Protein AF-A0A4D7CS82-F1 (afdb_monomer_lite)

Organism: NCBI:txid2571750

Structure (mmCIF, N/CA/C/O backbone):
data_AF-A0A4D7CS82-F1
#
_entry.id   AF-A0A4D7CS82-F1
#
loop_
_atom_site.group_PDB
_atom_site.id
_atom_site.type_symbol
_atom_site.label_atom_id
_atom_site.label_alt_id
_atom_site.label_comp_id
_atom_site.label_asym_id
_atom_site.label_entity_id
_atom_site.label_seq_id
_atom_site.pdbx_PDB_ins_code
_atom_site.Cartn_x
_atom_site.Cartn_y
_atom_site.Cartn_z
_atom_site.occupancy
_atom_site.B_iso_or_equiv
_atom_site.auth_seq_id
_atom_site.auth_comp_id
_atom_site.auth_asym_id
_atom_site.auth_atom_id
_atom_site.pdbx_PDB_model_num
ATOM 1 N N . MET A 1 1 ? 43.275 4.996 -61.254 1.00 47.53 1 MET A N 1
ATOM 2 C CA . MET A 1 1 ? 42.062 5.330 -60.475 1.00 47.53 1 MET A CA 1
ATOM 3 C C . MET A 1 1 ? 42.003 4.432 -59.246 1.00 47.53 1 MET A C 1
ATOM 5 O O . MET A 1 1 ? 41.605 3.283 -59.367 1.00 47.53 1 MET A O 1
ATOM 9 N N . LYS A 1 2 ? 42.487 4.889 -58.085 1.00 47.44 2 LYS A N 1
ATOM 10 C CA . LYS A 1 2 ? 42.437 4.112 -56.835 1.00 47.44 2 LYS A CA 1
ATOM 11 C C . LYS A 1 2 ? 41.604 4.858 -55.791 1.00 47.44 2 LYS A C 1
ATOM 13 O O . LYS A 1 2 ? 41.811 6.043 -55.579 1.00 47.44 2 LYS A O 1
ATOM 18 N N . GLN A 1 3 ? 40.711 4.098 -55.156 1.00 52.12 3 GLN A N 1
ATOM 19 C CA . GLN A 1 3 ? 40.181 4.296 -53.801 1.00 52.12 3 GLN A CA 1
ATOM 20 C C . GLN A 1 3 ? 39.344 5.558 -53.517 1.00 52.12 3 GLN A C 1
ATOM 22 O O . GLN A 1 3 ? 39.693 6.358 -52.662 1.00 52.12 3 GLN A O 1
ATOM 27 N N . HIS A 1 4 ? 38.144 5.650 -54.098 1.00 50.78 4 HIS A N 1
ATOM 28 C CA . HIS A 1 4 ? 37.049 6.434 -53.489 1.00 50.78 4 HIS A CA 1
ATOM 29 C C . HIS A 1 4 ? 36.090 5.586 -52.627 1.00 50.78 4 HIS A C 1
ATOM 31 O O . HIS A 1 4 ? 35.263 6.124 -51.898 1.00 50.78 4 HIS A O 1
ATOM 37 N N . THR A 1 5 ? 36.218 4.256 -52.645 1.00 54.06 5 THR A N 1
ATOM 38 C CA . THR A 1 5 ? 35.304 3.333 -51.944 1.00 54.06 5 THR A CA 1
ATOM 39 C C . THR A 1 5 ? 35.617 3.139 -50.455 1.00 54.06 5 THR A C 1
ATOM 41 O O . THR A 1 5 ? 34.762 2.655 -49.717 1.00 54.06 5 THR A O 1
ATOM 44 N N . SER A 1 6 ? 36.814 3.521 -49.989 1.00 53.03 6 SER A N 1
ATOM 45 C CA . SER A 1 6 ? 37.236 3.344 -48.587 1.00 53.03 6 SER A CA 1
ATOM 46 C C . SER A 1 6 ? 36.569 4.351 -47.641 1.00 53.03 6 SER A C 1
ATOM 48 O O . SER A 1 6 ? 36.111 3.983 -46.562 1.00 53.03 6 SER A O 1
ATOM 50 N N . ASN A 1 7 ? 36.439 5.610 -48.072 1.00 58.81 7 ASN A N 1
ATOM 51 C CA . ASN A 1 7 ? 35.889 6.687 -47.239 1.00 58.81 7 ASN A CA 1
ATOM 52 C C . ASN A 1 7 ? 34.377 6.525 -47.003 1.00 58.81 7 ASN A C 1
ATOM 54 O O . ASN A 1 7 ? 33.874 6.843 -45.928 1.00 58.81 7 ASN A O 1
ATOM 58 N N . TYR A 1 8 ? 33.658 5.958 -47.976 1.00 63.88 8 TYR A N 1
ATOM 59 C CA . TYR A 1 8 ? 32.211 5.747 -47.884 1.00 63.88 8 TYR A CA 1
ATOM 60 C C . TYR A 1 8 ? 31.844 4.654 -46.866 1.00 63.88 8 TYR A C 1
ATOM 62 O O . TYR A 1 8 ? 30.884 4.798 -46.114 1.00 63.88 8 TYR A O 1
ATOM 70 N N . LYS A 1 9 ? 32.652 3.587 -46.772 1.00 68.19 9 LYS A N 1
ATOM 71 C CA . LYS A 1 9 ? 32.451 2.506 -45.791 1.00 68.19 9 LYS A CA 1
ATOM 72 C C . LYS A 1 9 ? 32.673 2.979 -44.354 1.00 68.19 9 LYS A C 1
ATOM 74 O O . LYS A 1 9 ? 31.886 2.631 -43.479 1.00 68.19 9 LYS A O 1
ATOM 79 N N . GLY A 1 10 ? 33.702 3.801 -44.129 1.00 73.69 10 GLY A N 1
ATOM 80 C CA . GLY A 1 10 ? 33.952 4.425 -42.828 1.00 73.69 10 GLY A CA 1
ATOM 81 C C . GLY A 1 10 ? 32.812 5.357 -42.412 1.00 73.69 10 GLY A C 1
ATOM 82 O O . GLY A 1 10 ? 32.322 5.257 -41.293 1.00 73.69 10 GLY A O 1
ATOM 83 N N . SER A 1 11 ? 32.322 6.190 -43.336 1.00 80.62 11 SER A N 1
ATOM 84 C CA . SER A 1 11 ? 31.192 7.089 -43.068 1.00 80.62 11 SER A CA 1
ATOM 85 C C . SER A 1 11 ? 29.910 6.330 -42.716 1.00 80.62 11 SER A C 1
ATOM 87 O O . SER A 1 11 ? 29.236 6.710 -41.766 1.00 80.62 11 SER A O 1
ATOM 89 N N . ILE A 1 12 ? 29.588 5.240 -43.425 1.00 85.00 12 ILE A N 1
ATOM 90 C CA . ILE A 1 12 ? 28.400 4.419 -43.129 1.00 85.00 12 ILE A CA 1
ATOM 91 C C . ILE A 1 12 ? 28.511 3.775 -41.742 1.00 85.00 12 ILE A C 1
ATOM 93 O O . ILE A 1 12 ? 27.549 3.802 -40.978 1.00 85.00 12 ILE A O 1
ATOM 97 N N . LEU A 1 13 ? 29.681 3.229 -41.39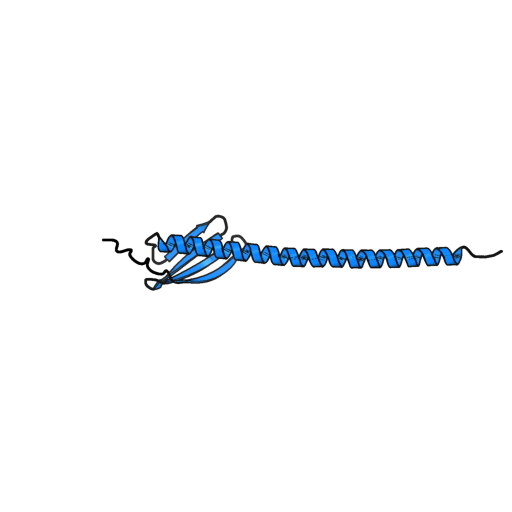4 1.00 86.50 13 LEU A N 1
ATOM 98 C CA . LEU A 1 13 ? 29.934 2.645 -40.072 1.00 86.50 13 LEU A CA 1
ATOM 99 C C . LEU A 1 13 ? 29.773 3.673 -38.948 1.00 86.50 13 LEU A C 1
ATOM 101 O O . LEU A 1 13 ? 29.138 3.378 -37.939 1.00 86.50 13 LEU A O 1
ATOM 105 N N . VAL A 1 14 ? 30.298 4.886 -39.136 1.00 88.06 14 VAL A N 1
ATOM 106 C CA . VAL A 1 14 ? 30.160 5.978 -38.163 1.00 88.06 14 VAL A CA 1
ATOM 107 C C . VAL A 1 14 ? 28.700 6.417 -38.036 1.00 88.06 14 VAL A C 1
ATOM 109 O O . VAL A 1 14 ? 28.207 6.555 -36.920 1.00 88.06 14 VAL A O 1
ATOM 112 N N . SER A 1 15 ? 27.972 6.568 -39.146 1.00 88.75 15 SER A N 1
ATOM 113 C CA . SER A 1 15 ? 26.543 6.902 -39.112 1.00 88.75 15 SER A CA 1
ATOM 114 C C . SER A 1 15 ? 25.706 5.821 -38.421 1.00 88.75 15 SER A C 1
ATOM 116 O O . SER A 1 15 ? 24.820 6.158 -37.640 1.00 88.75 15 SER A O 1
ATOM 118 N N . LEU A 1 16 ? 26.004 4.537 -38.645 1.00 90.00 16 LEU A N 1
ATOM 119 C CA . LEU A 1 16 ? 25.346 3.425 -37.952 1.00 90.00 16 LEU A CA 1
ATOM 120 C C . LEU A 1 16 ? 25.642 3.431 -36.450 1.00 90.00 16 LEU A C 1
ATOM 122 O O . LEU A 1 16 ? 24.730 3.230 -35.653 1.00 90.00 16 LEU A O 1
ATOM 126 N N . LEU A 1 17 ? 26.888 3.704 -36.056 1.00 92.44 17 LEU A N 1
ATOM 127 C CA . LEU A 1 17 ? 27.276 3.837 -34.650 1.00 92.44 17 LEU A CA 1
ATOM 128 C C . LEU A 1 17 ? 26.537 4.987 -33.963 1.00 92.44 17 LEU A C 1
ATOM 130 O O . LEU A 1 17 ? 25.995 4.804 -32.876 1.00 92.44 17 LEU A O 1
ATOM 134 N N . ILE A 1 18 ? 26.466 6.152 -34.609 1.00 92.94 18 ILE A N 1
ATOM 135 C CA . ILE A 1 18 ? 25.726 7.306 -34.088 1.00 92.94 18 ILE A CA 1
ATOM 136 C C . ILE A 1 18 ? 24.241 6.964 -33.957 1.00 92.94 18 ILE A C 1
ATOM 138 O O . ILE A 1 18 ? 23.648 7.217 -32.911 1.00 92.94 18 ILE A O 1
ATOM 142 N N . LEU A 1 19 ? 23.649 6.335 -34.975 1.00 94.50 19 LEU A N 1
ATOM 143 C CA . LEU A 1 19 ? 22.244 5.934 -34.944 1.00 94.50 19 LEU A CA 1
ATOM 144 C C . LEU A 1 19 ? 21.967 4.934 -33.812 1.00 94.50 19 LEU A C 1
ATOM 146 O O . LEU A 1 19 ? 20.975 5.069 -33.100 1.00 94.50 19 LEU A O 1
ATOM 150 N N . MET A 1 20 ? 22.861 3.966 -33.605 1.00 94.06 20 MET A N 1
ATOM 151 C CA . MET A 1 20 ? 22.746 2.981 -32.530 1.00 94.06 20 MET A CA 1
ATOM 152 C C . MET A 1 20 ? 22.869 3.633 -31.147 1.00 94.06 20 MET A C 1
ATOM 154 O O . MET A 1 20 ? 22.100 3.302 -30.246 1.00 94.06 20 MET A O 1
ATOM 158 N N . LEU A 1 21 ? 23.781 4.595 -30.980 1.00 93.69 21 LEU A N 1
ATOM 159 C CA . LEU A 1 21 ? 23.916 5.364 -29.740 1.00 93.69 21 LEU A CA 1
ATOM 160 C C . LEU A 1 21 ? 22.674 6.214 -29.463 1.00 93.69 21 LEU A C 1
ATOM 162 O O . LEU A 1 21 ? 22.183 6.219 -28.336 1.00 93.69 21 LEU A O 1
ATOM 166 N N . MET A 1 22 ? 22.130 6.886 -30.481 1.00 94.06 22 MET A N 1
ATOM 167 C CA . MET A 1 22 ? 20.876 7.634 -30.357 1.00 94.06 22 MET A CA 1
ATOM 168 C C . MET A 1 22 ? 19.705 6.717 -29.993 1.00 94.06 22 MET A C 1
ATOM 170 O O . MET A 1 22 ? 18.893 7.061 -29.139 1.00 94.06 22 MET A O 1
ATOM 174 N N . TYR A 1 23 ? 19.629 5.531 -30.597 1.00 94.75 23 TYR A N 1
ATOM 175 C CA . TYR A 1 23 ? 18.595 4.557 -30.263 1.00 94.75 23 TYR A CA 1
ATOM 176 C C . TYR A 1 23 ? 18.712 4.084 -28.809 1.00 94.75 23 TYR A C 1
ATOM 178 O O . TYR A 1 23 ? 17.723 4.087 -28.081 1.00 94.75 23 TYR A O 1
ATOM 186 N N . MET A 1 24 ? 19.923 3.746 -28.358 1.00 93.19 24 MET A N 1
ATOM 187 C CA . MET A 1 24 ? 20.180 3.314 -26.981 1.00 93.19 24 MET A CA 1
ATOM 188 C C . MET A 1 24 ? 19.827 4.391 -25.950 1.00 93.19 24 MET A C 1
ATOM 190 O O . MET A 1 24 ? 19.243 4.076 -24.914 1.00 93.19 24 MET A O 1
ATOM 194 N N . THR A 1 25 ? 20.153 5.661 -26.208 1.00 93.25 25 THR A N 1
ATOM 195 C CA . THR A 1 25 ? 19.833 6.750 -25.270 1.00 93.25 25 THR A CA 1
ATOM 196 C C . THR A 1 25 ? 18.334 7.001 -25.183 1.00 93.25 25 THR A C 1
ATOM 198 O O . THR A 1 25 ? 17.811 7.130 -24.076 1.00 93.25 25 THR A O 1
ATOM 201 N N . VAL A 1 26 ? 17.625 6.997 -26.316 1.00 93.44 26 VAL A N 1
ATOM 202 C CA . VAL A 1 26 ? 16.161 7.129 -26.344 1.00 93.44 26 VAL A CA 1
ATOM 203 C C . VAL A 1 26 ? 15.498 5.943 -25.647 1.00 93.44 26 VAL A C 1
ATOM 205 O O . VAL A 1 26 ? 14.610 6.139 -24.820 1.00 93.44 26 VAL A O 1
ATOM 208 N N . PHE A 1 27 ? 15.955 4.721 -25.922 1.00 94.00 27 PHE A N 1
ATOM 209 C CA . PHE A 1 27 ? 15.426 3.522 -25.282 1.00 94.00 27 PHE A CA 1
ATOM 210 C C . PHE A 1 27 ? 15.621 3.560 -23.760 1.00 94.00 27 PHE A C 1
ATOM 212 O O . PHE A 1 27 ? 14.657 3.387 -23.014 1.00 94.00 27 PHE A O 1
ATOM 219 N N . ASN A 1 28 ? 16.829 3.880 -23.286 1.00 92.50 28 ASN A N 1
ATOM 220 C CA . ASN A 1 28 ? 17.108 4.015 -21.855 1.00 92.50 28 ASN A CA 1
ATOM 221 C C . ASN A 1 28 ? 16.273 5.120 -21.200 1.00 92.50 28 ASN A C 1
ATOM 223 O O . ASN A 1 28 ? 15.782 4.938 -20.089 1.00 92.50 28 ASN A O 1
ATOM 227 N N . PHE A 1 29 ? 16.078 6.250 -21.883 1.00 92.88 29 PHE A N 1
ATOM 228 C CA . PHE A 1 29 ? 15.229 7.329 -21.387 1.00 92.88 29 PHE A CA 1
ATOM 229 C C . PHE A 1 29 ? 13.774 6.875 -21.205 1.00 92.88 29 PHE A C 1
ATOM 231 O O . PHE A 1 29 ? 13.171 7.140 -20.164 1.00 92.88 29 PHE A O 1
ATOM 238 N N . ILE A 1 30 ? 13.223 6.155 -22.186 1.00 92.81 30 ILE A N 1
ATOM 239 C CA . ILE A 1 30 ? 11.854 5.625 -22.128 1.00 92.81 30 ILE A CA 1
ATOM 240 C C . ILE A 1 30 ? 11.717 4.612 -20.989 1.00 92.81 30 ILE A C 1
ATOM 242 O O . ILE A 1 30 ? 10.803 4.746 -20.176 1.00 92.81 30 ILE A O 1
ATOM 246 N N . MET A 1 31 ? 12.634 3.645 -20.892 1.00 92.19 31 MET A N 1
ATOM 247 C CA . MET A 1 31 ? 12.599 2.624 -19.837 1.00 92.19 31 MET A CA 1
ATOM 248 C C . MET A 1 31 ? 12.718 3.257 -18.449 1.00 92.19 31 MET A C 1
ATOM 250 O O . MET A 1 31 ? 11.901 2.984 -17.574 1.00 92.19 31 MET A O 1
ATOM 254 N N . HIS A 1 32 ? 13.644 4.202 -18.266 1.00 90.56 32 HIS A N 1
ATOM 255 C CA . HIS A 1 32 ? 13.785 4.911 -16.997 1.00 90.56 32 HIS A CA 1
ATOM 256 C C . HIS A 1 32 ? 12.514 5.682 -16.616 1.00 90.56 32 HIS A C 1
ATOM 258 O O . HIS A 1 32 ? 12.087 5.671 -15.459 1.00 90.56 32 HIS A O 1
ATOM 264 N N . ARG A 1 33 ? 11.880 6.352 -17.586 1.00 90.69 33 ARG A N 1
ATOM 265 C CA . ARG A 1 33 ? 10.638 7.088 -17.338 1.00 90.69 33 ARG A CA 1
ATOM 266 C C . ARG A 1 33 ? 9.490 6.149 -16.973 1.00 90.69 33 ARG A C 1
ATOM 268 O O . ARG A 1 33 ? 8.699 6.491 -16.092 1.00 90.69 33 ARG A O 1
ATOM 275 N N . TYR A 1 34 ? 9.418 4.993 -17.624 1.00 91.00 34 TYR A N 1
ATOM 276 C CA . TYR A 1 34 ? 8.438 3.954 -17.335 1.00 91.00 34 TYR A CA 1
ATOM 277 C C . TYR A 1 34 ? 8.597 3.413 -15.907 1.00 91.00 34 TYR A C 1
ATOM 279 O O . TYR A 1 34 ? 7.629 3.426 -15.146 1.00 91.00 34 TYR A O 1
ATOM 287 N N . ASP A 1 35 ? 9.818 3.057 -15.499 1.00 90.19 35 ASP A N 1
ATOM 288 C CA . ASP A 1 35 ? 10.106 2.551 -14.151 1.00 90.19 35 ASP A CA 1
ATOM 289 C C . ASP A 1 35 ? 9.706 3.561 -13.065 1.00 90.19 35 ASP A C 1
ATOM 291 O O . ASP A 1 35 ? 9.048 3.218 -12.077 1.00 90.19 35 ASP A O 1
ATOM 295 N N . GLN A 1 36 ? 10.037 4.842 -13.269 1.00 88.75 36 GLN A N 1
AT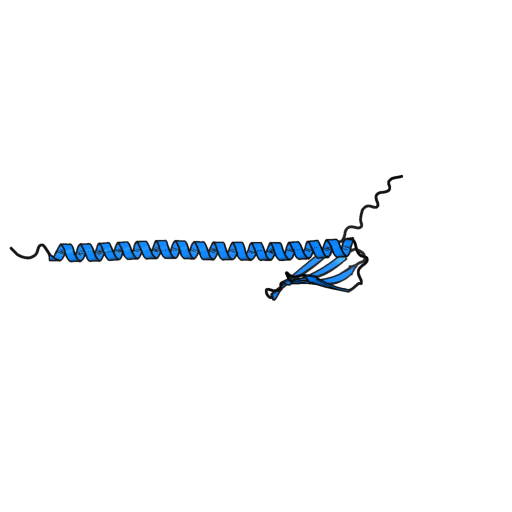OM 296 C CA . GLN A 1 36 ? 9.634 5.915 -12.356 1.00 88.75 36 GLN A CA 1
ATOM 297 C C . GLN A 1 36 ? 8.110 6.033 -12.240 1.00 88.75 36 GLN A C 1
ATOM 299 O O . GLN A 1 36 ? 7.574 6.170 -11.138 1.00 88.75 36 GLN A O 1
ATOM 304 N N . GLN A 1 37 ? 7.394 5.996 -13.366 1.00 87.75 37 GLN A N 1
ATOM 305 C CA . GLN A 1 37 ? 5.934 6.080 -13.366 1.00 87.75 37 GLN A CA 1
ATOM 306 C C . GLN A 1 37 ? 5.307 4.868 -12.676 1.00 87.75 37 GLN A C 1
ATOM 308 O O . GLN A 1 37 ? 4.393 5.032 -11.866 1.00 87.75 37 GLN A O 1
ATOM 313 N N . GLN A 1 38 ? 5.829 3.668 -12.923 1.00 88.19 38 GLN A N 1
ATOM 314 C CA . GLN A 1 38 ? 5.353 2.448 -12.285 1.00 88.19 38 GLN A CA 1
ATOM 315 C C . GLN A 1 38 ? 5.541 2.495 -10.760 1.00 88.19 38 GLN A C 1
ATOM 317 O O . GLN A 1 38 ? 4.631 2.121 -10.014 1.00 88.19 38 GLN A O 1
ATOM 322 N N . ALA A 1 39 ? 6.670 3.024 -10.280 1.00 86.00 39 ALA A N 1
ATOM 323 C CA . ALA A 1 39 ? 6.918 3.213 -8.852 1.00 86.00 39 ALA A CA 1
ATOM 324 C C . ALA A 1 39 ? 5.924 4.199 -8.207 1.00 86.00 39 ALA A C 1
ATOM 326 O O . ALA A 1 39 ? 5.390 3.932 -7.122 1.00 86.00 39 ALA A O 1
ATOM 327 N N . LEU A 1 40 ? 5.621 5.313 -8.884 1.00 87.19 40 LEU A N 1
ATOM 328 C CA . LEU A 1 40 ? 4.644 6.300 -8.413 1.00 87.19 40 LEU A CA 1
ATOM 329 C C . LEU A 1 40 ? 3.225 5.720 -8.358 1.00 87.19 40 LEU A C 1
ATOM 331 O O . LEU A 1 40 ? 2.534 5.880 -7.350 1.00 87.19 40 LEU A O 1
ATOM 335 N N . VAL A 1 41 ? 2.807 5.000 -9.402 1.00 87.62 41 VAL A N 1
ATOM 336 C CA . VAL A 1 41 ? 1.494 4.338 -9.455 1.00 87.62 41 VAL A CA 1
ATOM 337 C C . VAL A 1 41 ? 1.375 3.291 -8.350 1.00 87.62 41 VAL A C 1
ATOM 339 O O . VAL A 1 41 ? 0.386 3.282 -7.619 1.00 87.62 41 VAL A O 1
ATOM 342 N N . SER A 1 42 ? 2.403 2.460 -8.164 1.00 87.62 42 SER A N 1
ATOM 343 C CA . SER A 1 42 ? 2.447 1.456 -7.095 1.00 87.62 42 SER A CA 1
ATOM 344 C C . SER A 1 42 ? 2.292 2.095 -5.712 1.00 87.62 42 SER A C 1
ATOM 346 O O . SER A 1 42 ? 1.448 1.675 -4.917 1.00 87.62 42 SER A O 1
ATOM 348 N N . THR A 1 43 ? 3.038 3.170 -5.447 1.00 86.50 43 THR A N 1
ATOM 349 C CA . THR A 1 43 ? 2.962 3.917 -4.182 1.00 86.50 43 THR A CA 1
ATOM 350 C C . THR A 1 43 ? 1.574 4.523 -3.964 1.00 86.50 43 THR A C 1
ATOM 352 O O . THR A 1 43 ? 1.025 4.437 -2.865 1.00 86.5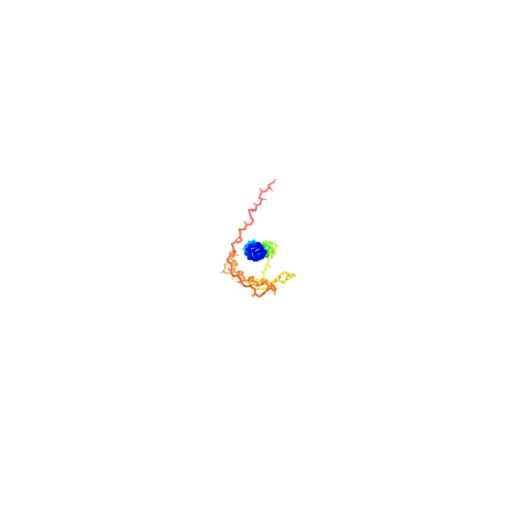0 43 THR A O 1
ATOM 355 N N . SER A 1 44 ? 0.972 5.086 -5.014 1.00 87.69 44 SER A N 1
ATOM 356 C CA . SER A 1 44 ? -0.369 5.671 -4.952 1.00 87.69 44 SER A CA 1
ATOM 357 C C . SER A 1 44 ? -1.445 4.619 -4.658 1.00 87.69 44 SER A C 1
ATOM 359 O O . SER A 1 44 ? -2.254 4.797 -3.747 1.00 87.69 44 SER A O 1
ATOM 361 N N . ILE A 1 45 ? -1.405 3.466 -5.336 1.00 87.38 45 ILE A N 1
ATOM 362 C CA . ILE A 1 45 ? -2.330 2.348 -5.086 1.00 87.38 45 ILE A CA 1
ATOM 363 C C . ILE A 1 45 ? -2.199 1.845 -3.646 1.00 87.38 45 ILE A C 1
ATOM 365 O O . ILE A 1 45 ? -3.210 1.616 -2.981 1.00 87.38 45 ILE A O 1
ATOM 369 N N . LYS A 1 46 ? -0.970 1.682 -3.143 1.00 87.19 46 LYS A N 1
ATOM 370 C CA . LYS A 1 46 ? -0.723 1.264 -1.754 1.00 87.19 46 LYS A CA 1
ATOM 371 C C . LYS A 1 46 ? -1.325 2.245 -0.758 1.00 87.19 46 LYS A C 1
ATOM 373 O O . LYS A 1 46 ? -2.056 1.832 0.140 1.00 87.19 46 LYS A O 1
ATOM 378 N N . ARG A 1 47 ? -1.069 3.542 -0.945 1.00 87.50 47 ARG A N 1
ATOM 379 C CA . ARG A 1 47 ? -1.626 4.596 -0.095 1.00 87.50 47 ARG A CA 1
ATOM 380 C C . ARG A 1 47 ? -3.152 4.569 -0.106 1.00 87.50 47 ARG A C 1
ATOM 382 O O . ARG A 1 47 ? -3.749 4.556 0.966 1.00 87.50 47 ARG A O 1
ATOM 389 N N . ASN A 1 48 ? -3.761 4.463 -1.285 1.00 90.69 48 ASN A N 1
ATOM 390 C CA . ASN A 1 48 ? -5.213 4.398 -1.426 1.00 90.69 48 ASN A CA 1
ATOM 391 C C . ASN A 1 48 ? -5.808 3.161 -0.723 1.00 90.69 48 ASN A C 1
ATOM 393 O O . ASN A 1 48 ? -6.809 3.262 -0.018 1.00 90.69 48 ASN A O 1
ATOM 397 N N . LYS A 1 49 ? -5.160 1.992 -0.832 1.00 89.75 49 LYS A N 1
ATOM 398 C CA . LYS A 1 49 ? -5.583 0.776 -0.111 1.00 89.75 49 LYS A CA 1
ATOM 399 C C . LYS A 1 49 ? -5.539 0.959 1.407 1.00 89.75 49 LYS A C 1
ATOM 401 O O . LYS A 1 49 ? -6.479 0.557 2.087 1.00 89.75 49 LYS A O 1
ATOM 406 N N . ILE A 1 50 ? -4.479 1.574 1.934 1.00 89.25 50 ILE A N 1
ATOM 407 C CA . ILE A 1 50 ? -4.350 1.859 3.371 1.00 89.25 50 ILE A CA 1
ATOM 408 C C . ILE A 1 50 ? -5.427 2.848 3.823 1.00 89.25 50 ILE A C 1
ATOM 410 O O . ILE A 1 50 ? -6.074 2.614 4.839 1.00 89.25 50 ILE A O 1
ATOM 414 N N . GLU A 1 51 ? -5.634 3.937 3.080 1.00 89.62 51 GLU A N 1
ATOM 415 C CA . GLU A 1 51 ? -6.657 4.941 3.398 1.00 89.62 51 GLU A CA 1
ATOM 416 C C . GLU A 1 51 ? -8.063 4.328 3.370 1.00 89.62 51 GLU A C 1
ATOM 418 O O . GLU A 1 51 ? -8.834 4.523 4.305 1.00 89.62 51 GLU A O 1
ATOM 423 N N . THR A 1 52 ? -8.356 3.489 2.374 1.00 91.00 52 THR A N 1
ATOM 424 C CA . THR A 1 52 ? -9.625 2.756 2.282 1.00 91.00 52 THR A CA 1
ATOM 425 C C . THR A 1 52 ? -9.840 1.843 3.490 1.00 91.00 52 THR A C 1
ATOM 427 O O . THR A 1 52 ? -10.896 1.893 4.113 1.00 91.00 52 THR A O 1
ATOM 430 N N . LEU A 1 53 ? -8.841 1.037 3.869 1.00 91.25 53 LEU A N 1
ATOM 431 C CA . LEU A 1 53 ? -8.934 0.156 5.039 1.00 91.25 53 LEU A CA 1
ATOM 432 C C . LEU A 1 53 ? -9.100 0.935 6.345 1.00 91.25 53 LEU A C 1
ATOM 434 O O . LEU A 1 53 ? -9.869 0.524 7.211 1.00 91.25 53 LEU A O 1
ATOM 438 N N . ALA A 1 54 ? -8.411 2.068 6.480 1.00 89.56 54 ALA A N 1
ATOM 439 C CA . ALA A 1 54 ? -8.560 2.937 7.637 1.00 89.56 54 ALA A CA 1
ATOM 440 C C . ALA A 1 54 ? -9.978 3.517 7.731 1.00 89.56 54 ALA A C 1
ATOM 442 O O . ALA A 1 54 ? -10.549 3.533 8.816 1.00 89.56 54 ALA A O 1
ATOM 443 N N . ASN A 1 55 ? -10.549 3.951 6.605 1.00 91.12 55 ASN A N 1
ATOM 444 C CA . ASN A 1 55 ? -11.902 4.503 6.552 1.00 91.12 55 ASN A CA 1
ATOM 445 C C . ASN A 1 55 ? -12.961 3.432 6.839 1.00 91.12 55 ASN A C 1
ATOM 447 O O . ASN A 1 55 ? -13.899 3.689 7.584 1.00 91.12 55 ASN A O 1
ATOM 451 N N . LEU A 1 56 ? -12.791 2.217 6.307 1.00 90.06 56 LEU A N 1
ATOM 452 C CA . LEU A 1 56 ? -13.673 1.087 6.615 1.00 90.06 56 LEU A CA 1
ATOM 453 C C . LEU A 1 56 ? -13.607 0.709 8.098 1.00 90.06 56 LEU A C 1
ATOM 455 O O . LEU A 1 56 ? -14.640 0.479 8.722 1.00 90.06 56 LEU A O 1
ATOM 459 N N . ALA A 1 57 ? -12.405 0.684 8.679 1.00 88.81 57 ALA A N 1
ATOM 460 C CA . ALA A 1 57 ? -12.233 0.440 10.105 1.00 88.81 57 ALA A CA 1
ATOM 461 C C . ALA A 1 57 ? -12.869 1.547 10.952 1.00 88.81 57 ALA A C 1
ATOM 463 O O . ALA A 1 57 ? -13.578 1.244 11.902 1.00 88.81 57 ALA A O 1
ATOM 464 N N . GLN A 1 58 ? -12.673 2.814 10.586 1.00 89.19 58 GLN A N 1
ATOM 465 C CA . GLN A 1 58 ? -13.312 3.943 11.255 1.00 89.19 58 GLN A CA 1
ATOM 466 C C . GLN A 1 58 ? -14.841 3.824 11.206 1.00 89.19 58 GLN A C 1
ATOM 468 O O . GLN A 1 58 ? -15.481 3.850 12.252 1.00 89.19 58 GLN A O 1
ATOM 473 N N . PHE A 1 59 ? -15.412 3.580 10.024 1.00 89.12 59 PHE A N 1
ATOM 474 C CA . PHE A 1 59 ? -16.851 3.386 9.852 1.00 89.12 59 PHE A CA 1
ATOM 475 C C . PHE A 1 59 ? -17.387 2.219 10.695 1.00 89.12 59 PHE A C 1
ATOM 477 O O . PHE A 1 59 ? -18.452 2.326 11.302 1.00 89.12 59 PHE A O 1
ATOM 484 N N . TYR A 1 60 ? -16.655 1.103 10.758 1.00 88.88 60 TYR A N 1
ATOM 485 C CA . TYR A 1 60 ? -17.030 -0.030 11.599 1.00 88.88 60 TYR A CA 1
ATOM 486 C C . TYR A 1 60 ? -17.033 0.344 13.084 1.00 88.88 60 TYR A C 1
ATOM 488 O O . TYR A 1 60 ? -18.008 0.055 13.774 1.00 88.88 60 TYR A O 1
ATOM 496 N N . LEU A 1 61 ? -15.973 0.996 13.567 1.00 87.94 61 LEU A N 1
ATOM 497 C CA . LEU A 1 61 ? -15.829 1.368 14.976 1.00 87.94 61 LEU A CA 1
ATOM 498 C C . LEU A 1 61 ? -16.803 2.481 15.405 1.00 87.94 61 LEU A C 1
ATOM 500 O O . LEU A 1 61 ? -17.147 2.562 16.578 1.00 87.94 61 LEU A O 1
ATOM 504 N N . GLU A 1 62 ? -17.251 3.317 14.465 1.00 87.00 62 GLU A N 1
ATOM 505 C CA . GLU A 1 62 ? -18.257 4.368 14.677 1.00 87.00 62 GLU A CA 1
ATOM 506 C C . GLU A 1 62 ? -19.689 3.834 14.780 1.00 87.00 62 GLU A C 1
ATOM 508 O O . GLU A 1 62 ? -20.519 4.406 15.486 1.00 87.00 62 GLU A O 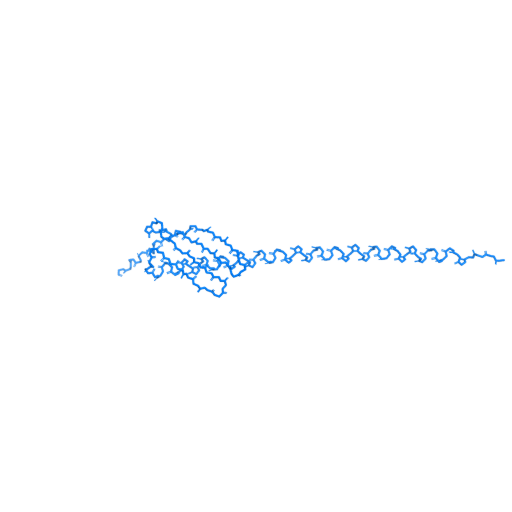1
ATOM 513 N N . ASN A 1 63 ? -20.012 2.776 14.033 1.00 85.38 63 ASN A N 1
ATOM 514 C CA . ASN A 1 63 ? -21.392 2.294 13.899 1.00 85.38 63 ASN A CA 1
ATOM 515 C C . ASN A 1 63 ? -21.677 1.007 14.672 1.00 85.38 63 ASN A C 1
ATOM 517 O O . ASN A 1 63 ? -22.837 0.634 14.823 1.00 85.38 63 ASN A O 1
ATOM 521 N N . ASN A 1 64 ? -20.644 0.339 15.171 1.00 79.75 64 ASN A N 1
ATOM 522 C CA . ASN A 1 64 ? -20.768 -0.841 16.014 1.00 79.75 64 ASN A CA 1
ATOM 523 C C . ASN A 1 64 ? -20.177 -0.508 17.379 1.00 79.75 64 ASN A C 1
ATOM 525 O O . ASN A 1 64 ? -19.216 0.245 17.436 1.00 79.75 64 ASN A O 1
ATOM 529 N N . SER A 1 65 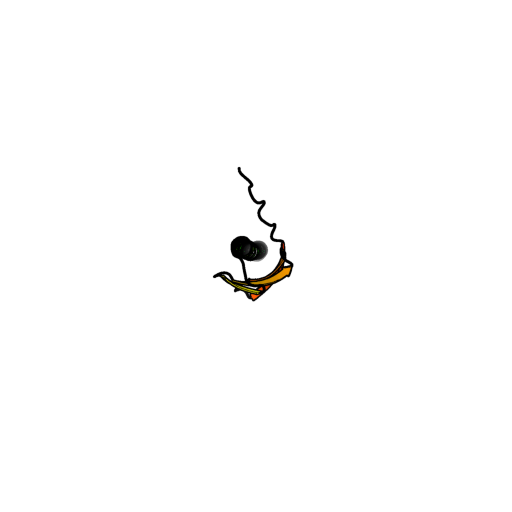? -20.713 -1.065 18.466 1.00 78.50 65 SER A N 1
ATOM 530 C CA . SER A 1 65 ? -20.093 -0.987 19.797 1.00 78.50 65 SER A CA 1
ATOM 531 C C . SER A 1 65 ? -19.012 -2.069 19.895 1.00 78.50 65 SER A C 1
ATOM 533 O O . SER A 1 65 ? -19.325 -3.203 20.266 1.00 78.50 65 SER A O 1
ATOM 535 N N . PRO A 1 66 ? -17.757 -1.795 19.495 1.00 79.44 66 PRO A N 1
ATOM 536 C CA . PRO A 1 66 ? -16.772 -2.837 19.272 1.00 79.44 66 PRO A CA 1
ATOM 537 C C . PRO A 1 66 ? -16.172 -3.256 20.619 1.00 79.44 66 PRO A C 1
ATOM 539 O O . PRO A 1 66 ? -16.113 -2.442 21.547 1.00 79.44 66 PRO A O 1
ATOM 542 N N . PRO A 1 67 ? -15.663 -4.493 20.736 1.00 85.56 67 PRO A N 1
ATOM 543 C CA . PRO A 1 67 ? -14.829 -4.870 21.875 1.00 85.56 67 PRO A CA 1
ATOM 544 C C . PRO A 1 67 ? -13.583 -3.971 21.972 1.00 85.56 67 PRO A C 1
ATOM 546 O O . PRO A 1 67 ? -13.207 -3.309 21.005 1.00 85.56 67 PRO A O 1
ATOM 549 N N . GLU A 1 68 ? -12.908 -3.961 23.125 1.00 85.25 68 GLU A N 1
ATOM 550 C CA . GLU A 1 68 ? -11.701 -3.140 23.330 1.00 85.25 68 GLU A CA 1
ATOM 551 C C . GLU A 1 68 ? -10.579 -3.468 22.341 1.00 85.25 68 GLU A C 1
ATOM 553 O O . GLU A 1 68 ? -9.821 -2.587 21.949 1.00 85.25 68 GLU A O 1
ATOM 558 N N . THR A 1 69 ? -10.482 -4.720 21.900 1.00 90.94 69 THR A N 1
ATOM 559 C CA . THR A 1 69 ? -9.519 -5.144 20.884 1.00 90.94 69 THR A CA 1
ATOM 560 C C . THR A 1 69 ? -10.183 -6.063 19.871 1.00 90.94 69 THR A C 1
ATOM 562 O O . THR A 1 69 ? -11.158 -6.754 20.177 1.00 90.94 69 THR A O 1
ATOM 565 N N . GLY A 1 70 ? -9.671 -6.076 18.645 1.00 92.00 70 GLY A N 1
ATOM 566 C CA . GLY A 1 70 ? -10.176 -6.968 17.612 1.00 92.00 70 GLY A CA 1
ATOM 567 C C . GLY A 1 70 ? -9.409 -6.868 16.306 1.00 92.00 70 GLY A C 1
ATOM 568 O O . GLY A 1 70 ? -8.460 -6.098 16.166 1.00 92.00 70 GLY A O 1
ATOM 569 N N . THR A 1 71 ? -9.817 -7.690 15.342 1.00 93.19 71 THR A N 1
ATOM 570 C CA . THR A 1 71 ? -9.243 -7.704 13.994 1.00 93.19 71 THR A CA 1
ATOM 571 C C . THR A 1 71 ? -10.355 -7.700 12.957 1.00 93.19 71 THR A C 1
ATOM 573 O O . THR A 1 71 ? -11.245 -8.545 12.992 1.00 93.19 71 THR A O 1
ATOM 576 N N . LEU A 1 72 ? -10.283 -6.762 12.018 1.00 90.44 72 LEU A N 1
ATOM 577 C CA . LEU A 1 72 ? -11.138 -6.692 10.838 1.00 90.44 72 LEU A CA 1
ATOM 578 C C . LEU A 1 72 ? -10.369 -7.257 9.650 1.00 90.44 72 LEU A C 1
ATOM 580 O O . LEU A 1 72 ? -9.271 -6.792 9.347 1.00 90.44 72 LEU A O 1
ATOM 584 N N . VAL A 1 73 ? -10.933 -8.256 8.980 1.00 92.12 73 VAL A N 1
ATOM 585 C CA . VAL A 1 73 ? -10.296 -8.920 7.839 1.00 92.12 73 VAL A CA 1
ATOM 586 C C . VAL A 1 73 ? -11.016 -8.518 6.561 1.00 92.12 73 VAL A C 1
ATOM 588 O O . VAL A 1 73 ? -12.229 -8.672 6.445 1.00 92.12 73 VAL A O 1
ATOM 591 N N . TYR A 1 74 ? -10.255 -8.019 5.593 1.00 90.88 74 TYR A N 1
ATOM 592 C CA . TYR A 1 74 ? -10.730 -7.596 4.282 1.00 90.88 74 TYR A CA 1
ATOM 593 C C . TYR A 1 74 ? -9.911 -8.279 3.180 1.00 90.88 74 TYR A C 1
ATOM 595 O O . TYR A 1 74 ? -8.820 -8.798 3.407 1.00 90.88 74 TYR A O 1
ATOM 603 N N . SER A 1 75 ? -10.399 -8.231 1.941 1.00 88.69 75 SER A N 1
ATOM 604 C CA . SER A 1 75 ? -9.690 -8.811 0.790 1.00 88.69 75 SER A CA 1
ATOM 605 C C . SER A 1 75 ? -8.336 -8.146 0.505 1.00 88.69 75 SER A C 1
ATOM 607 O O . SER A 1 75 ? -7.430 -8.775 -0.039 1.00 88.69 75 SER A O 1
ATOM 609 N N . THR A 1 76 ? -8.176 -6.872 0.868 1.00 87.88 76 THR A N 1
ATOM 610 C CA . THR A 1 76 ? -6.951 -6.088 0.641 1.00 87.88 76 THR A CA 1
ATOM 611 C C . THR A 1 76 ? -5.957 -6.149 1.801 1.00 87.88 76 THR A C 1
ATOM 613 O O . THR A 1 76 ? -4.806 -5.732 1.634 1.00 87.88 76 THR A O 1
ATOM 616 N N . GLY A 1 77 ? -6.364 -6.675 2.957 1.00 92.12 77 GLY A N 1
ATOM 617 C CA . GLY A 1 77 ? -5.549 -6.721 4.165 1.00 92.12 77 GLY A CA 1
ATOM 618 C C . GLY A 1 77 ? -6.381 -6.883 5.434 1.00 92.12 77 GLY A C 1
ATOM 619 O O . GLY A 1 77 ? -7.587 -7.098 5.389 1.00 92.12 77 GLY A O 1
ATOM 620 N N . GLN A 1 78 ? -5.732 -6.741 6.579 1.00 93.31 78 GLN A N 1
ATOM 621 C CA . GLN A 1 78 ? -6.365 -6.790 7.893 1.00 93.31 78 GLN A CA 1
ATOM 622 C C . GLN A 1 78 ? -6.108 -5.500 8.670 1.00 93.31 78 GLN A C 1
ATOM 624 O O . GLN A 1 78 ? -5.086 -4.840 8.478 1.00 93.31 78 GLN A O 1
ATOM 629 N N . VAL A 1 79 ? -7.026 -5.154 9.566 1.00 94.00 79 VAL A N 1
ATOM 630 C CA . VAL A 1 79 ? -6.904 -4.025 10.487 1.00 94.00 79 VAL A CA 1
ATOM 631 C C . VAL A 1 79 ? -7.084 -4.539 11.904 1.00 94.00 79 VAL A C 1
ATOM 633 O O . VAL A 1 79 ? -8.179 -4.939 12.288 1.00 94.00 79 VAL A O 1
ATOM 636 N N . MET A 1 80 ? -6.011 -4.532 12.684 1.00 93.06 80 MET A N 1
ATOM 637 C CA . MET A 1 80 ? -6.082 -4.767 14.121 1.00 93.06 80 MET A CA 1
ATOM 638 C C . MET A 1 80 ? -6.406 -3.448 14.806 1.00 93.06 80 MET A C 1
ATOM 640 O O . MET A 1 80 ? -5.841 -2.420 14.439 1.00 93.06 80 MET A O 1
ATOM 644 N N . TYR A 1 81 ? -7.310 -3.455 15.776 1.00 92.00 81 TYR A N 1
ATOM 645 C CA . TYR A 1 81 ? -7.657 -2.263 16.538 1.00 92.00 81 TYR A CA 1
ATOM 646 C C . TYR A 1 81 ? -7.563 -2.526 18.037 1.00 92.00 81 TYR A C 1
ATOM 648 O O . TYR A 1 81 ? -7.846 -3.624 18.512 1.00 92.00 81 TYR A O 1
ATOM 656 N N . GLU A 1 82 ? -7.155 -1.496 18.766 1.00 91.69 82 GLU A N 1
ATOM 657 C CA . GLU A 1 82 ? -6.996 -1.476 20.215 1.00 91.69 82 GLU A CA 1
ATOM 658 C C . GLU A 1 82 ? -7.542 -0.147 20.739 1.00 91.69 82 GLU A C 1
ATOM 660 O O . GLU A 1 82 ? -7.094 0.929 20.334 1.00 91.69 82 GLU A O 1
ATOM 665 N N . ARG A 1 83 ? -8.523 -0.201 21.635 1.00 87.50 83 ARG A N 1
ATOM 666 C CA . ARG A 1 83 ? -9.096 0.971 22.285 1.00 87.50 83 ARG A CA 1
ATOM 667 C C . ARG A 1 83 ? -8.075 1.550 23.264 1.00 87.50 83 ARG A C 1
ATOM 669 O O . ARG A 1 83 ? -7.591 0.867 24.158 1.00 87.50 83 ARG A O 1
ATOM 676 N N . LYS A 1 84 ? -7.744 2.827 23.083 1.00 85.62 84 LYS A N 1
ATOM 677 C CA . LYS A 1 84 ? -6.832 3.598 23.943 1.00 85.62 84 LYS A CA 1
ATOM 678 C C . LYS A 1 84 ? -7.601 4.395 24.992 1.00 85.62 84 LYS A C 1
ATOM 680 O O . LYS A 1 84 ? -7.184 4.456 26.142 1.00 85.62 84 LYS A O 1
ATOM 685 N N . THR A 1 85 ? -8.700 5.018 24.580 1.00 81.12 85 THR A N 1
ATOM 686 C CA . THR A 1 85 ? -9.619 5.792 25.427 1.00 81.12 85 THR A CA 1
ATOM 687 C C . THR A 1 85 ? -11.050 5.588 24.926 1.00 81.12 85 THR A C 1
ATOM 689 O O . THR A 1 85 ? -11.251 4.911 23.918 1.00 81.12 85 THR A O 1
ATOM 692 N N . THR A 1 86 ? -12.050 6.159 25.603 1.00 76.94 86 THR A N 1
ATOM 693 C CA . THR A 1 86 ? -13.476 6.033 25.242 1.00 76.94 86 THR A CA 1
ATOM 694 C C . THR A 1 86 ? -13.740 6.324 23.759 1.00 76.94 86 THR A C 1
ATOM 696 O O . THR A 1 86 ? -14.439 5.552 23.103 1.00 76.94 86 THR A O 1
ATOM 699 N N . ASP A 1 87 ? -13.063 7.346 23.226 1.00 79.50 87 ASP A N 1
ATOM 700 C CA . ASP A 1 87 ? -13.245 7.865 21.865 1.00 79.50 87 ASP A CA 1
ATOM 701 C C . ASP A 1 87 ? -12.003 7.682 20.974 1.00 79.50 87 ASP A C 1
ATOM 703 O O . ASP A 1 87 ? -11.924 8.226 19.873 1.00 79.50 87 ASP A O 1
ATOM 707 N N . SER A 1 88 ? -10.988 6.936 21.426 1.00 84.06 88 SER A N 1
ATOM 708 C CA . SER A 1 88 ? -9.766 6.722 20.643 1.00 84.06 88 SER A CA 1
ATOM 709 C C . SER A 1 88 ? -9.411 5.257 20.492 1.00 84.06 88 SER A C 1
ATOM 711 O O . SER A 1 88 ? -9.336 4.500 21.460 1.00 84.06 88 SER A O 1
ATOM 713 N N . PHE A 1 89 ? -9.091 4.892 19.254 1.00 87.88 89 PHE A N 1
ATOM 714 C CA . PHE A 1 89 ? -8.588 3.584 18.880 1.00 87.88 89 PHE A CA 1
ATOM 715 C C . PHE A 1 89 ? -7.233 3.726 18.196 1.00 87.88 89 PHE A C 1
ATOM 717 O O . PHE A 1 89 ? -7.045 4.535 17.291 1.00 87.88 89 PHE A O 1
ATOM 724 N N . ARG A 1 90 ? -6.274 2.898 18.583 1.00 90.56 90 ARG A N 1
ATOM 725 C CA . ARG A 1 90 ? -5.084 2.645 17.784 1.00 90.56 90 ARG A CA 1
ATOM 726 C C . ARG A 1 90 ? -5.425 1.554 16.781 1.00 90.56 90 ARG A C 1
ATOM 728 O O . ARG A 1 90 ? -5.902 0.496 17.173 1.00 90.56 90 ARG A O 1
ATOM 735 N N . ILE A 1 91 ? -5.154 1.796 15.505 1.00 91.94 91 ILE A N 1
ATOM 736 C CA . ILE A 1 91 ? -5.290 0.789 14.457 1.00 91.94 91 ILE A CA 1
ATOM 737 C C . ILE A 1 91 ? -3.940 0.446 13.839 1.00 91.94 91 ILE A C 1
ATOM 739 O O . ILE A 1 91 ? -3.115 1.322 13.579 1.00 91.94 91 ILE A O 1
ATOM 743 N N . GLU A 1 92 ? -3.724 -0.835 13.581 1.00 93.44 92 GLU A N 1
ATOM 744 C CA . GLU A 1 92 ? -2.611 -1.366 12.807 1.00 93.44 92 GLU A CA 1
ATOM 745 C C . GLU A 1 92 ? -3.161 -2.030 11.547 1.00 93.44 92 GLU A C 1
ATOM 747 O O . GLU A 1 92 ? -3.849 -3.047 11.592 1.00 93.44 92 GLU A O 1
ATOM 752 N N . ILE A 1 93 ? -2.857 -1.431 10.402 1.00 93.31 93 ILE A N 1
ATOM 753 C CA . ILE A 1 93 ? -3.275 -1.895 9.085 1.00 93.31 93 ILE A CA 1
ATOM 754 C C . ILE A 1 93 ? -2.143 -2.739 8.511 1.00 93.31 93 ILE A C 1
ATOM 756 O O . ILE A 1 93 ? -1.008 -2.273 8.434 1.00 93.31 93 ILE A O 1
ATOM 760 N N . SER A 1 94 ? -2.450 -3.956 8.077 1.00 92.94 94 SER A N 1
ATOM 761 C CA . SER A 1 94 ? -1.526 -4.850 7.378 1.00 92.94 94 SER A CA 1
ATOM 762 C C . SER A 1 94 ? -2.101 -5.203 6.010 1.00 92.94 94 SER A C 1
ATOM 764 O O . SER A 1 94 ? -3.136 -5.858 5.922 1.00 92.94 94 SER A O 1
ATOM 766 N N . LEU A 1 95 ? -1.444 -4.772 4.935 1.00 90.50 95 LEU A N 1
ATOM 767 C CA . LEU A 1 95 ? -1.823 -5.134 3.569 1.00 90.50 95 LEU A CA 1
ATOM 768 C C . LEU A 1 95 ? -1.406 -6.573 3.246 1.00 90.50 95 LEU A C 1
ATOM 770 O O . LEU A 1 95 ? -0.398 -7.063 3.752 1.00 90.50 95 LEU A O 1
ATOM 774 N N . THR A 1 96 ? -2.099 -7.215 2.302 1.00 88.00 96 THR A N 1
ATOM 775 C CA . THR A 1 96 ? -1.697 -8.538 1.771 1.00 88.00 96 THR A CA 1
ATOM 776 C C . THR A 1 96 ? -0.323 -8.529 1.099 1.00 88.00 96 THR A C 1
ATOM 778 O O . THR A 1 96 ? 0.321 -9.565 0.982 1.00 88.00 96 THR A O 1
ATOM 781 N N . THR A 1 97 ? 0.167 -7.351 0.708 1.00 84.50 97 THR A N 1
ATOM 782 C CA . THR A 1 97 ? 1.527 -7.148 0.193 1.00 84.50 97 THR A CA 1
ATOM 783 C C . THR A 1 97 ? 2.605 -7.165 1.286 1.00 84.50 97 THR A C 1
ATOM 785 O O . THR A 1 97 ? 3.770 -6.941 0.975 1.00 84.50 97 THR A O 1
ATOM 788 N N . GLY A 1 98 ? 2.237 -7.370 2.557 1.00 81.75 98 GLY A N 1
ATOM 789 C CA . GLY A 1 98 ? 3.145 -7.409 3.711 1.00 81.75 98 GLY A CA 1
ATOM 790 C C . GLY A 1 98 ? 3.452 -6.046 4.340 1.00 81.75 98 GLY A C 1
ATOM 791 O O . GLY A 1 98 ? 4.153 -5.973 5.345 1.00 81.75 98 GLY A O 1
ATOM 792 N N . GLU A 1 99 ? 2.926 -4.957 3.778 1.00 84.81 99 GLU A N 1
ATOM 793 C CA . GLU A 1 99 ? 3.166 -3.601 4.276 1.00 84.81 99 GLU A CA 1
ATOM 794 C C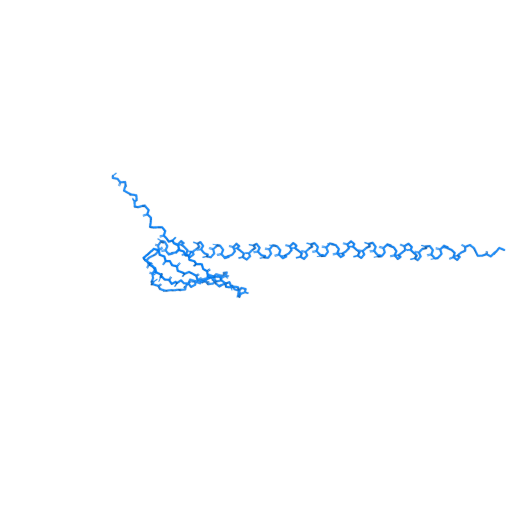 . GLU A 1 99 ? 2.289 -3.314 5.499 1.00 84.81 99 GLU A C 1
ATOM 796 O O . GLU A 1 99 ? 1.084 -3.577 5.477 1.00 84.81 99 GLU A O 1
ATOM 801 N N . LYS A 1 100 ? 2.892 -2.763 6.557 1.00 88.06 100 LYS A N 1
ATOM 802 C CA . LYS A 1 100 ? 2.214 -2.466 7.821 1.00 88.06 100 LYS A CA 1
ATOM 803 C C . LYS A 1 100 ? 2.257 -0.983 8.140 1.00 88.06 100 LYS A C 1
ATOM 805 O O . LYS A 1 100 ? 3.289 -0.337 7.968 1.00 88.06 100 LYS A O 1
ATOM 810 N N . ARG A 1 101 ? 1.151 -0.444 8.652 1.00 88.38 101 ARG A N 1
ATOM 811 C CA . ARG A 1 101 ? 1.071 0.948 9.094 1.00 88.38 101 ARG A CA 1
ATOM 812 C C . ARG A 1 101 ? 0.165 1.083 10.307 1.00 88.38 101 ARG A C 1
ATOM 814 O O . ARG A 1 101 ? -0.989 0.672 10.267 1.00 88.38 101 ARG A O 1
ATOM 821 N N . ALA A 1 102 ? 0.680 1.706 11.362 1.00 88.19 102 ALA A N 1
ATOM 822 C CA . ALA A 1 102 ? -0.101 2.043 12.544 1.00 88.19 102 ALA A CA 1
ATOM 823 C C . ALA A 1 102 ? -0.560 3.507 12.497 1.00 88.19 102 ALA A C 1
ATOM 825 O O . ALA A 1 102 ? 0.178 4.388 12.049 1.00 88.19 102 ALA A O 1
ATOM 826 N N . ARG A 1 103 ? -1.781 3.761 12.961 1.00 85.12 103 ARG A N 1
ATOM 827 C CA . ARG A 1 103 ? -2.431 5.076 13.004 1.00 85.12 103 ARG A CA 1
ATOM 828 C C . ARG A 1 103 ? -3.312 5.156 14.246 1.00 85.12 103 ARG A C 1
ATOM 830 O O . ARG A 1 103 ? -3.942 4.174 14.616 1.00 85.12 103 ARG A O 1
ATOM 837 N N . ASN A 1 104 ? -3.410 6.340 14.841 1.00 85.19 104 ASN A N 1
ATOM 838 C CA . ASN A 1 104 ? -4.445 6.620 15.831 1.00 85.19 104 ASN A CA 1
ATOM 839 C C . ASN A 1 104 ? -5.698 7.139 15.114 1.00 85.19 104 ASN A C 1
ATOM 841 O O . ASN A 1 104 ? -5.614 8.006 14.242 1.00 85.19 104 ASN A O 1
ATOM 845 N N . LEU A 1 105 ? -6.845 6.576 15.464 1.00 82.62 105 LEU A N 1
ATOM 846 C CA . LEU A 1 105 ? -8.173 7.043 15.106 1.00 82.62 105 LEU A CA 1
ATOM 847 C C . LEU A 1 105 ? -8.791 7.705 16.335 1.00 82.62 105 LEU A C 1
ATOM 849 O O . LEU A 1 105 ? -8.798 7.135 17.427 1.00 82.62 105 LEU A O 1
ATOM 853 N N . VAL A 1 106 ? -9.297 8.916 16.142 1.00 78.75 106 VAL A N 1
ATOM 854 C CA . VAL A 1 106 ? -10.193 9.574 17.089 1.00 78.75 106 VAL A CA 1
ATOM 855 C C . VAL A 1 106 ? -11.575 9.475 16.471 1.00 78.75 106 VAL A C 1
ATOM 857 O O . VAL A 1 106 ? -11.772 9.915 15.339 1.00 78.75 106 VAL A O 1
ATOM 860 N N . ILE A 1 107 ? -12.485 8.822 17.177 1.00 75.56 107 ILE A N 1
ATOM 861 C CA . ILE A 1 107 ? -13.874 8.684 16.779 1.00 75.56 107 ILE A CA 1
ATOM 862 C C . ILE A 1 107 ? -14.597 9.864 17.409 1.00 75.56 107 ILE A C 1
ATOM 864 O O . ILE A 1 107 ? -14.722 9.918 18.627 1.00 75.56 107 ILE A O 1
ATOM 868 N N . ASN A 1 108 ? -15.025 10.836 16.604 1.00 64.50 108 ASN A N 1
ATOM 869 C CA . ASN A 1 108 ? -15.894 11.877 17.141 1.00 64.50 108 ASN A CA 1
ATOM 870 C C . ASN A 1 108 ? -17.231 11.220 17.506 1.00 64.50 108 ASN A C 1
ATOM 872 O O . ASN A 1 108 ? -17.822 10.565 16.639 1.00 64.50 108 ASN A O 1
ATOM 876 N N . PRO A 1 109 ? -17.725 11.372 18.745 1.00 55.41 109 PRO A N 1
ATOM 877 C CA . PRO A 1 109 ? -19.076 10.945 19.060 1.00 55.41 109 PRO A CA 1
ATOM 878 C C . PRO A 1 109 ? -20.031 11.682 18.116 1.00 55.41 109 PRO A C 1
ATOM 880 O O . PRO A 1 109 ? -19.885 12.887 17.899 1.00 55.41 109 PRO A O 1
ATOM 883 N N . LYS A 1 110 ? -20.962 10.939 17.499 1.00 53.56 110 LYS A N 1
ATOM 884 C CA . LYS A 1 110 ? -22.031 11.521 16.679 1.00 53.56 110 LYS A CA 1
ATOM 885 C C . LYS A 1 110 ? -22.670 12.646 17.492 1.00 53.56 110 LYS A C 1
ATOM 887 O O . LYS A 1 110 ? -23.097 12.393 18.617 1.00 53.56 110 LYS A O 1
ATOM 892 N N . GLU A 1 111 ? -22.723 13.857 16.936 1.00 46.53 111 GLU A N 1
ATOM 893 C CA . GLU A 1 111 ? -23.628 14.884 17.442 1.00 46.53 111 GLU A CA 1
ATOM 894 C C . GLU A 1 111 ? -25.024 14.261 17.453 1.00 46.53 111 GLU A C 1
ATOM 896 O O . GLU A 1 111 ? -25.581 13.897 16.416 1.00 46.53 111 GLU A O 1
ATOM 901 N N . GLU A 1 112 ? -25.519 14.025 18.661 1.00 42.41 112 GLU A N 1
ATOM 902 C CA . GLU A 1 112 ? -26.859 13.554 18.940 1.00 42.41 112 GLU A CA 1
ATOM 903 C C . GLU A 1 112 ? -27.803 14.607 18.355 1.00 42.41 112 GLU A C 1
ATOM 905 O O . GLU A 1 112 ? -27.917 15.714 18.880 1.00 42.41 112 GLU A O 1
ATOM 910 N N . SER A 1 113 ? -28.408 14.313 17.200 1.00 43.75 113 SER A N 1
ATOM 911 C CA . SER A 1 113 ? -29.424 15.175 16.609 1.00 43.75 113 SER A CA 1
ATOM 912 C C . SER A 1 113 ? -30.638 15.150 17.532 1.00 43.75 113 SER A C 1
ATOM 914 O O . SER A 1 113 ? -31.533 14.314 17.395 1.00 43.75 113 SER A O 1
ATOM 916 N N . THR A 1 114 ? -30.653 16.045 18.513 1.00 46.03 114 THR A N 1
ATOM 917 C CA . THR A 1 114 ? -31.875 16.461 19.184 1.00 46.03 114 THR A CA 1
ATOM 918 C C . THR A 1 114 ? -32.732 17.178 18.151 1.00 46.03 114 THR A C 1
ATOM 920 O O . THR A 1 114 ? -32.617 18.391 18.000 1.00 46.03 114 THR A O 1
ATOM 923 N N . ASP A 1 115 ? -33.572 16.432 17.442 1.00 45.28 115 ASP A N 1
ATOM 924 C CA . ASP A 1 115 ? -34.779 16.997 16.853 1.00 45.28 115 ASP A CA 1
ATOM 925 C C . ASP A 1 115 ? -35.963 16.594 17.732 1.00 45.28 115 ASP A C 1
ATOM 927 O O . ASP A 1 115 ? -36.185 15.417 18.032 1.00 45.28 115 ASP A O 1
ATOM 931 N N . LYS A 1 116 ? -36.621 17.638 18.234 1.00 39.56 116 LYS A N 1
ATOM 932 C CA . LYS A 1 116 ? -37.829 17.621 19.058 1.00 39.56 116 LYS A CA 1
ATOM 933 C C . LYS A 1 116 ? -39.069 17.380 18.210 1.00 39.56 116 LYS A C 1
ATOM 935 O O . LYS A 1 116 ? -39.085 17.847 17.052 1.00 39.56 116 LYS A O 1
#

InterPro domains:
  IPR047665 Competence protein ComGG, Streptococcus-type [NF041014] (7-99)

Radius of gyration: 30.01 Å; chains: 1; bounding box: 80×26×86 Å

Foldseek 3Di:
DDDPPPVVVVVVVVVVVVVVVVVVVVVVVVVVVVVVVVVVVVVVVVVVLQVVQVVVVLVCVQPDVDPQWDKDQDPQWIKTWHHPDPQKIWIWTAGPVRDIDIDIDGRDNPPPPPDD

pLDDT: mean 82.79, std 14.23, range [39.56, 94.75]

Sequence (116 aa):
MKQHTSNYKGSILVSLLILMLMYMTVFNFIMHRYDQQQALVSTSIKRNKIETLANLAQFYLENNSPPETGTLVYSTGQVMYERKTTDSFRIEISLTTGEKRARNLVINPKEESTDK

Secondary structure (DSSP, 8-state):
---SHHHHHHHHHHHHHHHHHHHHHHHHHHHHHHHHHHHHHHHHHHHHHHHHHHHHHHHHHHHS---SEEEEEETTEEEEEEEEETTEEEEEEEETTS-EEEEEEE-PPP------